Protein AF-A0A3C2D669-F1 (afdb_monomer_lite)

Foldseek 3Di:
DDDDDDPPADPVNVVVVVVVVVVVVVVVVVVLQPDFDDLVVLCLQLVHDSVVVVVLCVVVVHPTHTPVVSVVSCVVPVVSVVNNVVSVD

Radius of gyration: 21.74 Å; chains: 1; bounding box: 40×31×63 Å

Structure (mmCIF, N/CA/C/O backbone):
data_AF-A0A3C2D669-F1
#
_entry.id   AF-A0A3C2D669-F1
#
loop_
_atom_site.group_PDB
_atom_site.id
_atom_site.type_symbol
_atom_site.label_atom_id
_atom_site.label_alt_id
_atom_site.label_comp_id
_atom_site.label_asym_id
_atom_site.label_entity_id
_atom_site.label_seq_id
_atom_site.pdbx_PDB_ins_code
_atom_site.Cartn_x
_atom_site.Cartn_y
_atom_site.Cartn_z
_atom_site.occupancy
_atom_site.B_iso_or_equiv
_atom_site.auth_seq_id
_atom_site.auth_comp_id
_atom_site.auth_asym_id
_atom_site.auth_atom_id
_atom_site.pdbx_PDB_model_num
ATOM 1 N N . MET A 1 1 ? 16.942 19.303 -49.552 1.00 37.62 1 MET A N 1
ATOM 2 C CA . MET A 1 1 ? 17.277 20.117 -48.363 1.00 37.62 1 MET A CA 1
ATOM 3 C C . MET A 1 1 ? 17.159 19.216 -47.149 1.00 37.62 1 MET A C 1
ATOM 5 O O . MET A 1 1 ? 16.050 18.925 -46.719 1.00 37.62 1 MET A O 1
ATOM 9 N N . THR A 1 2 ? 18.280 18.695 -46.667 1.00 44.56 2 THR A N 1
ATOM 10 C CA . THR A 1 2 ? 18.314 17.714 -45.577 1.00 44.56 2 THR A CA 1
ATOM 11 C C . THR A 1 2 ? 18.581 18.477 -44.283 1.00 44.56 2 THR A C 1
ATOM 13 O O . THR A 1 2 ? 19.658 19.042 -44.114 1.00 44.56 2 THR A O 1
ATOM 16 N N . LYS A 1 3 ? 17.570 18.594 -43.414 1.00 47.84 3 LYS A N 1
ATOM 17 C CA . LYS A 1 3 ? 17.714 19.219 -42.093 1.00 47.84 3 LYS A CA 1
ATOM 18 C C . LYS A 1 3 ? 18.479 18.260 -41.184 1.00 47.84 3 LYS A C 1
ATOM 20 O O . LYS A 1 3 ? 17.953 17.214 -40.824 1.00 47.84 3 LYS A O 1
ATOM 25 N N . ILE A 1 4 ? 19.705 18.633 -40.833 1.00 52.12 4 ILE A N 1
ATOM 26 C CA . ILE A 1 4 ? 20.484 18.002 -39.767 1.00 52.12 4 ILE A CA 1
ATOM 27 C C . ILE A 1 4 ? 19.804 18.379 -38.446 1.00 52.12 4 ILE A C 1
ATOM 29 O O . ILE A 1 4 ? 19.692 19.563 -38.127 1.00 52.12 4 ILE A O 1
ATOM 33 N N . ILE A 1 5 ? 19.309 17.389 -37.705 1.00 53.03 5 ILE A N 1
ATOM 34 C CA . ILE A 1 5 ? 18.838 17.564 -36.330 1.00 53.03 5 ILE A CA 1
ATOM 35 C C . ILE A 1 5 ? 19.766 16.709 -35.471 1.00 53.03 5 ILE A C 1
ATOM 37 O O . ILE A 1 5 ? 19.646 15.493 -35.489 1.00 53.03 5 ILE A O 1
ATOM 41 N N . LEU A 1 6 ? 20.673 17.391 -34.761 1.00 53.78 6 LEU A N 1
ATOM 42 C CA . LEU A 1 6 ? 21.696 16.868 -33.842 1.00 53.78 6 LEU A CA 1
ATOM 43 C C . LEU A 1 6 ? 22.800 16.049 -34.537 1.00 53.78 6 LEU A C 1
ATOM 45 O O . LEU A 1 6 ? 22.569 14.984 -35.097 1.00 53.78 6 LEU A O 1
ATOM 49 N N . GLU A 1 7 ? 24.020 16.587 -34.526 1.00 60.03 7 GLU A N 1
ATOM 50 C CA . GLU A 1 7 ? 25.204 15.971 -35.130 1.00 60.03 7 GLU A CA 1
ATOM 51 C C . GLU A 1 7 ? 25.370 14.504 -34.689 1.00 60.03 7 GLU A C 1
ATOM 53 O O . GLU A 1 7 ? 25.532 14.211 -33.507 1.00 60.03 7 GLU A O 1
ATOM 58 N N . GLY A 1 8 ? 25.339 13.584 -35.658 1.00 62.66 8 GLY A N 1
ATOM 59 C CA . GLY A 1 8 ? 25.778 12.195 -35.486 1.00 62.66 8 GLY A CA 1
ATOM 60 C C . GLY A 1 8 ? 24.728 11.168 -35.054 1.00 62.66 8 GLY A C 1
ATOM 61 O O . GLY A 1 8 ? 25.081 9.997 -34.961 1.00 62.66 8 GLY A O 1
ATOM 62 N N . ILE A 1 9 ? 23.467 11.548 -34.828 1.00 65.44 9 ILE A N 1
ATOM 63 C CA . ILE A 1 9 ? 22.404 10.599 -34.455 1.00 65.44 9 ILE A CA 1
ATOM 64 C C . ILE A 1 9 ? 21.375 10.548 -35.582 1.00 65.44 9 ILE A C 1
ATOM 66 O O . ILE A 1 9 ? 20.802 11.571 -35.963 1.00 65.44 9 ILE A O 1
ATOM 70 N N . THR A 1 10 ? 21.151 9.362 -36.147 1.00 75.62 10 THR A N 1
ATOM 71 C CA . THR A 1 10 ? 20.109 9.191 -37.163 1.00 75.62 10 THR A CA 1
ATOM 72 C C . THR A 1 10 ? 18.722 9.275 -36.523 1.00 75.62 10 THR A C 1
ATOM 74 O O . THR A 1 10 ? 18.546 9.106 -35.313 1.00 75.62 10 THR A O 1
ATOM 77 N N . LEU A 1 11 ? 17.694 9.542 -37.331 1.00 73.25 11 LEU A N 1
ATOM 78 C CA . LEU A 1 11 ? 16.318 9.548 -36.834 1.00 73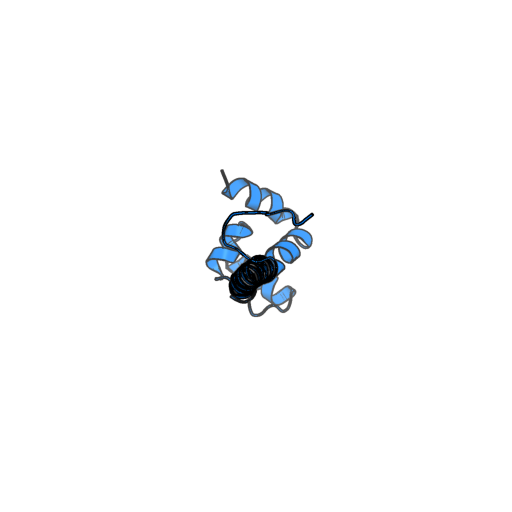.25 11 LEU A CA 1
ATOM 79 C C . LEU A 1 11 ? 15.933 8.174 -36.261 1.00 73.25 11 LEU A C 1
ATOM 81 O O . LEU A 1 11 ? 15.209 8.115 -35.264 1.00 73.25 11 LEU A O 1
ATOM 85 N N . GLU A 1 12 ? 16.428 7.086 -36.859 1.00 74.94 12 GLU A N 1
ATOM 86 C CA . GLU A 1 12 ? 16.235 5.732 -36.341 1.00 74.94 12 GLU A CA 1
ATOM 87 C C . GLU A 1 12 ? 16.874 5.548 -34.956 1.00 74.94 12 GLU A C 1
ATOM 89 O O . GLU A 1 12 ? 16.224 5.015 -34.052 1.00 74.94 12 GLU A O 1
ATOM 94 N N . ASP A 1 13 ? 18.096 6.047 -34.754 1.00 74.00 13 ASP A N 1
ATOM 95 C CA . ASP A 1 13 ? 18.801 5.949 -33.470 1.00 74.00 13 ASP A CA 1
ATOM 96 C C . ASP A 1 13 ? 18.065 6.711 -32.362 1.00 74.00 13 ASP A C 1
ATOM 98 O O . ASP A 1 13 ? 17.880 6.201 -31.253 1.00 74.00 13 ASP A O 1
ATOM 102 N N . PHE A 1 14 ? 17.557 7.906 -32.672 1.00 75.56 14 PHE A N 1
ATOM 103 C CA . PHE A 1 14 ? 16.762 8.692 -31.729 1.00 75.56 14 PHE A CA 1
ATOM 104 C C . PHE A 1 14 ? 15.454 7.982 -31.346 1.00 75.56 14 PHE A C 1
ATOM 106 O O . PHE A 1 14 ? 15.077 7.938 -30.171 1.00 75.56 14 PHE A O 1
ATOM 113 N N . GLN A 1 15 ? 14.765 7.379 -32.319 1.00 79.88 15 GLN A N 1
ATOM 114 C CA . GLN A 1 15 ? 13.557 6.593 -32.051 1.00 79.88 15 GLN A CA 1
ATOM 115 C C . GLN A 1 15 ? 13.854 5.347 -31.210 1.00 79.88 15 GLN A C 1
ATOM 117 O O . GLN A 1 15 ? 13.034 4.973 -30.367 1.00 79.88 15 GLN A O 1
ATOM 122 N N . SER A 1 16 ? 15.011 4.714 -31.413 1.00 82.75 16 SER A N 1
ATOM 123 C CA . SER A 1 16 ? 15.441 3.562 -30.621 1.00 82.75 16 SER A CA 1
ATOM 124 C C . SER A 1 16 ? 15.723 3.953 -29.166 1.00 82.75 16 SER A C 1
ATOM 126 O O . SER A 1 16 ? 15.159 3.348 -28.253 1.00 82.75 16 SER A O 1
ATOM 128 N N . LEU A 1 17 ? 16.470 5.040 -28.944 1.00 80.62 17 LEU A N 1
ATOM 129 C CA . LEU A 1 17 ? 16.754 5.590 -27.609 1.00 80.62 17 LEU A CA 1
ATOM 130 C C . LEU A 1 17 ? 15.480 5.976 -26.846 1.00 80.62 17 LEU A C 1
ATOM 132 O O . LEU A 1 17 ? 15.350 5.701 -25.648 1.00 80.62 17 LEU A O 1
ATOM 136 N N . LEU A 1 18 ? 14.508 6.577 -27.538 1.00 77.00 18 LEU A N 1
ATOM 137 C CA . LEU A 1 18 ? 13.203 6.877 -26.952 1.00 77.00 18 LEU A CA 1
ATOM 138 C C . LEU A 1 18 ? 12.450 5.602 -26.566 1.00 77.00 18 LEU A C 1
ATOM 140 O O . LEU A 1 18 ? 11.896 5.531 -25.469 1.00 77.00 18 LEU A O 1
ATOM 144 N N . ARG A 1 19 ? 12.438 4.579 -27.429 1.00 79.00 19 ARG A N 1
ATOM 145 C CA . ARG A 1 19 ? 11.780 3.295 -27.131 1.00 79.00 19 ARG A CA 1
ATOM 146 C C . ARG A 1 19 ? 12.425 2.579 -25.948 1.00 79.00 19 ARG A C 1
ATOM 148 O O . ARG A 1 19 ? 11.697 2.018 -25.131 1.00 79.00 19 ARG A O 1
ATOM 155 N N . GLU A 1 20 ? 13.750 2.596 -25.842 1.00 79.44 20 GLU A N 1
ATOM 156 C CA . GLU A 1 20 ? 14.468 2.014 -24.704 1.00 79.44 20 GLU A CA 1
ATOM 157 C C . GLU A 1 20 ? 14.174 2.760 -23.406 1.00 79.44 20 GLU A C 1
ATOM 159 O O . GLU A 1 20 ? 13.834 2.124 -22.409 1.00 79.44 20 GLU A O 1
ATOM 164 N N . SER A 1 21 ? 14.199 4.094 -23.434 1.00 70.31 21 SER A N 1
ATOM 165 C CA . SER A 1 21 ? 13.870 4.924 -22.268 1.00 70.31 21 SER A CA 1
ATOM 166 C C . SER A 1 21 ? 12.435 4.680 -21.792 1.00 70.31 21 SER A C 1
ATOM 168 O O . SER A 1 21 ? 12.207 4.430 -20.609 1.00 70.31 21 SER A O 1
ATOM 170 N N . PHE A 1 22 ? 11.471 4.640 -22.719 1.00 70.06 22 PHE A N 1
ATOM 171 C CA . PHE A 1 22 ? 10.080 4.310 -22.402 1.00 70.06 22 PHE A CA 1
ATOM 172 C C . PHE A 1 22 ? 9.928 2.888 -21.852 1.00 70.06 22 PHE A C 1
ATOM 174 O O . PHE A 1 22 ? 9.194 2.682 -20.889 1.00 70.06 22 PHE A O 1
ATOM 181 N N . ARG A 1 23 ? 10.616 1.890 -22.421 1.00 72.81 23 ARG A N 1
ATOM 182 C CA . ARG A 1 23 ? 10.586 0.511 -21.902 1.00 72.81 23 ARG A CA 1
ATOM 183 C C . ARG A 1 23 ? 11.187 0.415 -20.504 1.00 72.81 23 ARG A C 1
ATOM 185 O O . ARG A 1 23 ? 10.612 -0.264 -19.657 1.00 72.81 23 ARG A O 1
ATOM 192 N N . ALA A 1 24 ? 12.301 1.097 -20.251 1.00 71.69 24 ALA A N 1
ATOM 193 C CA . ALA A 1 24 ? 12.931 1.142 -18.937 1.00 71.69 24 ALA A CA 1
ATOM 194 C C . ALA A 1 24 ? 12.008 1.797 -17.902 1.00 71.69 24 ALA A C 1
ATOM 196 O O . ALA A 1 24 ? 11.868 1.285 -16.794 1.00 71.69 24 ALA A O 1
ATOM 197 N N . GLU A 1 25 ? 11.313 2.872 -18.273 1.00 63.72 25 GLU A N 1
ATOM 198 C CA . GLU A 1 25 ? 10.365 3.552 -17.392 1.00 63.72 25 GLU A CA 1
ATOM 199 C C . GLU A 1 25 ? 9.090 2.731 -17.146 1.00 63.72 25 GLU A C 1
ATOM 201 O O . GLU A 1 25 ? 8.604 2.673 -16.014 1.00 63.72 25 GLU A O 1
ATOM 206 N N . ILE A 1 26 ? 8.580 2.029 -18.165 1.00 66.00 26 ILE A N 1
ATOM 207 C CA . ILE A 1 26 ? 7.473 1.072 -18.014 1.00 66.00 26 ILE A CA 1
ATOM 208 C C . ILE A 1 26 ? 7.893 -0.067 -17.087 1.00 66.00 26 ILE A C 1
ATOM 210 O O . ILE A 1 26 ? 7.180 -0.348 -16.129 1.00 66.00 26 ILE A O 1
ATOM 214 N N . SER A 1 27 ? 9.068 -0.662 -17.295 1.00 63.28 27 SER A N 1
ATOM 215 C CA . SER A 1 27 ? 9.573 -1.765 -16.471 1.00 63.28 27 SER A CA 1
ATOM 216 C C . SER A 1 27 ? 9.869 -1.324 -15.024 1.00 63.28 27 SER A C 1
ATOM 218 O O . SER A 1 27 ? 9.529 -2.016 -14.059 1.00 63.28 27 SER A O 1
ATOM 220 N N . ALA A 1 28 ? 10.407 -0.115 -14.834 1.00 61.00 28 ALA A N 1
ATOM 221 C CA . ALA A 1 28 ? 10.602 0.505 -13.520 1.00 61.00 28 ALA A CA 1
ATOM 222 C C . ALA A 1 28 ? 9.274 0.846 -12.815 1.00 61.00 28 ALA A C 1
ATOM 224 O O . ALA A 1 28 ? 9.198 0.827 -11.584 1.00 61.00 28 ALA A O 1
ATOM 225 N N . ASN A 1 29 ? 8.215 1.149 -13.568 1.00 58.16 29 ASN A N 1
ATOM 226 C CA . ASN A 1 29 ? 6.871 1.339 -13.021 1.00 58.16 29 ASN A CA 1
ATOM 227 C C . ASN A 1 29 ? 6.144 0.014 -12.760 1.00 58.16 29 ASN A C 1
ATOM 229 O O . ASN A 1 29 ? 5.417 -0.083 -11.774 1.00 58.16 29 ASN A O 1
ATOM 233 N N . GLU A 1 30 ? 6.327 -1.008 -13.594 1.00 55.16 30 GLU A N 1
ATOM 234 C CA . GLU A 1 30 ? 5.762 -2.344 -13.384 1.00 55.16 30 GLU A CA 1
ATOM 235 C C . GLU A 1 30 ? 6.366 -3.000 -12.142 1.00 55.16 30 GLU A C 1
ATOM 237 O O . GLU A 1 30 ? 5.625 -3.426 -11.258 1.00 55.16 30 GLU A O 1
ATOM 242 N N . SER A 1 31 ? 7.691 -2.965 -11.989 1.00 51.38 31 SER A N 1
ATOM 243 C CA . SER A 1 31 ? 8.372 -3.452 -10.777 1.00 51.38 31 SER A CA 1
ATOM 244 C C . SER A 1 31 ? 7.875 -2.778 -9.488 1.00 51.38 31 SER A C 1
ATOM 246 O O . SER A 1 31 ? 7.771 -3.431 -8.450 1.00 51.38 31 SER A O 1
ATOM 248 N N . LYS A 1 32 ? 7.476 -1.500 -9.544 1.00 53.72 32 LYS A N 1
ATOM 249 C CA . LYS A 1 32 ? 6.885 -0.773 -8.403 1.00 53.72 32 LYS A CA 1
ATOM 250 C C . LYS A 1 32 ? 5.389 -1.038 -8.190 1.00 53.72 32 LYS A C 1
ATOM 252 O O . LYS A 1 32 ? 4.884 -0.768 -7.101 1.00 53.72 32 LYS A O 1
ATOM 257 N N . LYS A 1 33 ? 4.669 -1.553 -9.192 1.00 54.28 33 LYS A N 1
ATOM 258 C CA . LYS A 1 33 ? 3.223 -1.840 -9.124 1.00 54.28 33 LYS A CA 1
ATOM 259 C C . LYS A 1 33 ? 2.886 -3.227 -8.566 1.00 54.28 33 LYS A C 1
ATOM 261 O O . LYS A 1 33 ? 1.736 -3.434 -8.190 1.00 54.28 33 LYS A O 1
ATOM 266 N N . ILE A 1 34 ? 3.842 -4.156 -8.505 1.00 60.97 34 ILE A N 1
ATOM 267 C CA . ILE A 1 34 ? 3.546 -5.584 -8.271 1.00 60.97 34 ILE A CA 1
ATOM 268 C C . ILE A 1 34 ? 3.966 -6.064 -6.872 1.00 60.97 34 ILE A C 1
ATOM 270 O O . ILE A 1 34 ? 3.496 -7.100 -6.412 1.00 60.97 34 ILE A O 1
ATOM 274 N N . ALA A 1 35 ? 4.805 -5.321 -6.147 1.00 68.94 35 ALA A N 1
ATOM 275 C CA . ALA A 1 35 ? 5.199 -5.739 -4.806 1.00 68.94 35 ALA A CA 1
ATOM 276 C C . ALA A 1 35 ? 4.089 -5.421 -3.780 1.00 68.94 35 ALA A C 1
ATOM 278 O O . ALA A 1 35 ? 3.721 -4.248 -3.628 1.00 68.94 35 ALA A O 1
ATOM 279 N N . PRO A 1 36 ? 3.567 -6.423 -3.047 1.00 79.00 36 PRO A N 1
ATOM 280 C CA . PRO A 1 36 ? 2.686 -6.163 -1.921 1.00 79.00 36 PRO A CA 1
ATOM 281 C C . PRO A 1 36 ? 3.450 -5.371 -0.860 1.00 79.00 36 PRO A C 1
ATOM 283 O O . PRO A 1 36 ? 4.605 -5.659 -0.533 1.00 79.00 36 PRO A O 1
ATOM 286 N N . MET A 1 37 ? 2.812 -4.337 -0.323 1.00 83.44 37 MET A N 1
ATOM 287 C CA . MET A 1 37 ? 3.409 -3.534 0.729 1.00 83.44 37 MET A CA 1
ATOM 288 C C . MET A 1 37 ? 3.363 -4.284 2.059 1.00 83.44 37 MET A C 1
ATOM 290 O O . MET A 1 37 ? 2.447 -5.059 2.347 1.00 83.44 37 MET A O 1
ATOM 294 N N . THR A 1 38 ? 4.331 -4.000 2.925 1.00 85.50 38 THR A N 1
ATOM 295 C CA . THR A 1 38 ? 4.328 -4.578 4.267 1.00 85.50 38 THR A CA 1
ATOM 296 C C . THR A 1 38 ? 3.160 -4.025 5.086 1.00 85.50 38 THR A C 1
ATOM 298 O O . THR A 1 38 ? 2.743 -2.872 4.942 1.00 85.50 38 THR A O 1
ATOM 301 N N . LYS A 1 39 ? 2.645 -4.835 6.017 1.00 84.38 39 LYS A N 1
ATOM 302 C CA . LYS A 1 39 ? 1.561 -4.425 6.927 1.00 84.38 39 LYS A CA 1
ATOM 303 C C . LYS A 1 39 ? 1.919 -3.158 7.714 1.00 84.38 39 LYS A C 1
ATOM 305 O O . LYS A 1 39 ? 1.044 -2.336 7.978 1.00 84.38 39 LYS A O 1
ATOM 310 N N . THR A 1 40 ? 3.196 -2.985 8.054 1.00 85.25 40 THR A N 1
ATOM 311 C CA . THR A 1 40 ? 3.724 -1.797 8.739 1.00 85.25 40 THR A CA 1
ATOM 312 C C . THR A 1 40 ? 3.607 -0.548 7.869 1.00 85.25 40 THR A C 1
ATOM 314 O O . THR A 1 40 ? 3.090 0.471 8.328 1.00 85.25 40 THR A O 1
ATOM 317 N N . GLU A 1 41 ? 4.010 -0.640 6.601 1.00 83.81 41 GLU A N 1
ATOM 318 C CA . GLU A 1 41 ? 3.927 0.463 5.638 1.00 83.81 41 GLU A CA 1
ATOM 319 C C . GLU A 1 41 ? 2.465 0.861 5.379 1.00 83.81 41 GLU A C 1
ATOM 321 O O . GLU A 1 41 ? 2.116 2.044 5.398 1.00 83.81 41 GLU A O 1
ATOM 326 N N . ALA A 1 42 ? 1.579 -0.129 5.227 1.00 86.06 42 ALA A N 1
ATOM 327 C CA . ALA A 1 42 ? 0.141 0.087 5.073 1.00 86.06 42 ALA A CA 1
ATOM 328 C C . ALA A 1 42 ? -0.467 0.816 6.283 1.00 86.06 42 ALA A C 1
ATOM 330 O O . ALA A 1 42 ? -1.194 1.800 6.125 1.00 86.06 42 ALA A O 1
ATOM 331 N N . CYS A 1 43 ? -0.136 0.369 7.501 1.00 87.94 43 CYS A N 1
ATOM 332 C CA . CYS A 1 43 ? -0.579 1.013 8.740 1.00 87.94 43 CYS A CA 1
ATOM 333 C C . CYS A 1 43 ? -0.117 2.471 8.817 1.00 87.94 43 CYS A C 1
ATOM 335 O O . CYS A 1 43 ? -0.909 3.335 9.198 1.00 87.94 43 CYS A O 1
ATOM 337 N N . ARG A 1 44 ? 1.136 2.749 8.430 1.00 84.50 44 ARG A N 1
ATOM 338 C CA . ARG A 1 44 ? 1.713 4.098 8.445 1.00 84.50 44 ARG A CA 1
ATOM 339 C C . ARG A 1 44 ? 1.019 5.022 7.448 1.00 84.50 44 ARG A C 1
ATOM 341 O O . ARG A 1 44 ? 0.649 6.128 7.824 1.00 84.50 44 ARG A O 1
ATOM 348 N N . ARG A 1 45 ? 0.777 4.558 6.216 1.00 82.62 45 ARG A N 1
ATOM 349 C CA . ARG A 1 45 ? 0.094 5.360 5.185 1.00 82.62 45 ARG A CA 1
ATOM 350 C C . ARG A 1 45 ? -1.361 5.668 5.521 1.00 82.62 45 ARG A C 1
ATOM 352 O O . ARG A 1 45 ? -1.833 6.753 5.209 1.00 82.62 45 ARG A O 1
ATOM 359 N N . ILE A 1 46 ? -2.072 4.729 6.143 1.00 85.19 46 ILE A N 1
ATOM 360 C CA . ILE A 1 46 ? -3.481 4.930 6.519 1.00 85.19 46 ILE A CA 1
ATOM 361 C C . ILE A 1 46 ? -3.597 5.640 7.886 1.00 85.19 46 ILE A C 1
ATOM 363 O O . ILE A 1 46 ? -4.610 6.274 8.178 1.00 85.19 46 ILE A O 1
ATOM 367 N N . GLY A 1 47 ? -2.571 5.558 8.738 1.00 84.12 47 GLY A N 1
ATOM 368 C CA . GLY A 1 47 ? -2.585 6.109 10.096 1.00 84.12 47 GLY A CA 1
ATOM 369 C C . GLY A 1 47 ? -3.423 5.276 11.074 1.00 84.12 47 GLY A C 1
ATOM 370 O O . GLY A 1 47 ? -4.161 5.829 11.897 1.00 84.12 47 GLY A O 1
ATOM 371 N N . ILE A 1 48 ? -3.353 3.943 10.968 1.00 86.25 48 ILE A N 1
ATOM 372 C CA . ILE A 1 48 ? -4.139 2.995 11.778 1.00 86.25 48 ILE A CA 1
ATOM 373 C C . IL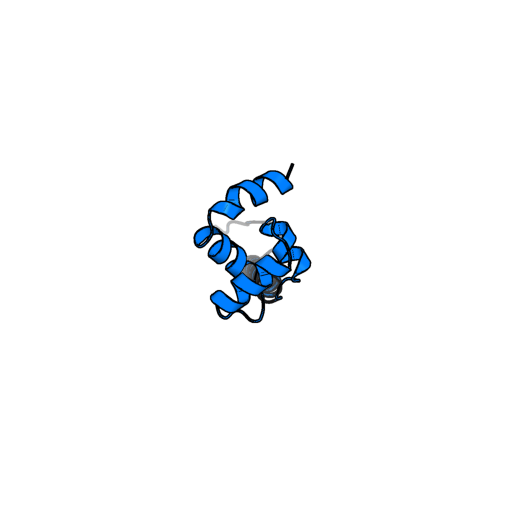E A 1 48 ? -3.262 1.943 12.458 1.00 86.25 48 ILE A C 1
ATOM 375 O O . ILE A 1 48 ? -2.121 1.707 12.080 1.00 86.25 48 ILE A O 1
ATOM 379 N N . THR A 1 49 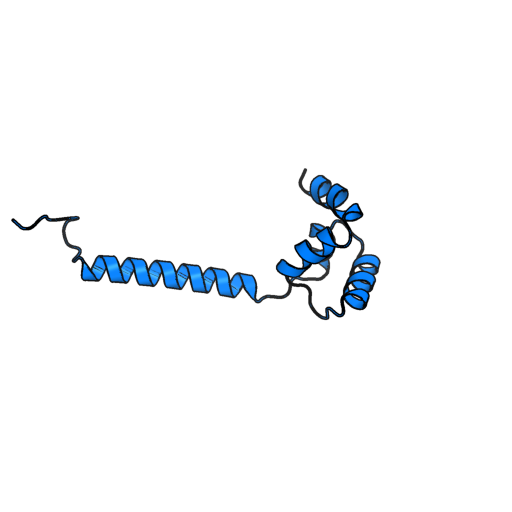? -3.823 1.277 13.467 1.00 88.00 49 THR A N 1
ATOM 380 C CA . THR A 1 49 ? -3.175 0.141 14.130 1.00 88.00 49 THR A CA 1
ATOM 381 C C . THR A 1 49 ? -3.287 -1.131 13.290 1.00 88.00 49 THR A C 1
ATOM 383 O O . THR A 1 49 ? -4.265 -1.321 12.564 1.00 88.00 49 THR A O 1
ATOM 386 N N . ASN A 1 50 ? -2.347 -2.065 13.468 1.00 88.38 50 ASN A N 1
ATOM 387 C CA . ASN A 1 50 ? -2.354 -3.352 12.760 1.00 88.38 50 ASN A CA 1
ATOM 388 C C . ASN A 1 50 ? -3.646 -4.156 13.010 1.00 88.38 50 ASN A C 1
ATOM 390 O O . ASN A 1 50 ? -4.211 -4.726 12.084 1.00 88.38 50 ASN A O 1
ATOM 394 N N . LYS A 1 51 ? -4.204 -4.112 14.230 1.00 90.38 51 LYS A N 1
ATOM 395 C CA . LYS A 1 51 ? -5.504 -4.740 14.542 1.00 90.38 51 LYS A CA 1
ATOM 396 C C . LYS A 1 51 ? -6.640 -4.184 13.672 1.00 90.38 51 LYS A C 1
ATOM 398 O O . LYS A 1 51 ? -7.489 -4.936 13.204 1.00 90.38 51 LYS A O 1
ATOM 403 N N . THR A 1 52 ? -6.640 -2.871 13.442 1.00 88.31 52 THR A N 1
ATOM 404 C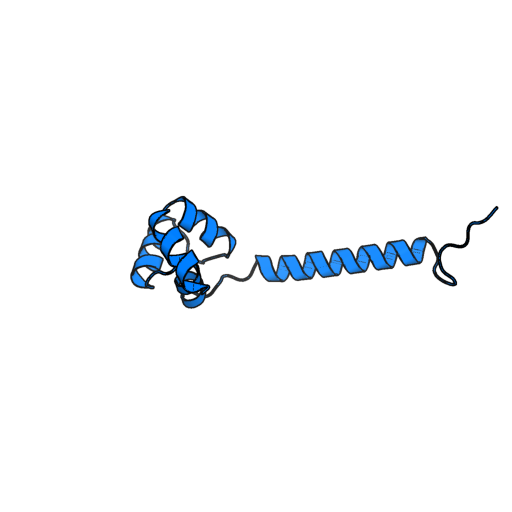 CA . THR A 1 52 ? -7.630 -2.209 12.580 1.00 88.31 52 THR A CA 1
ATOM 405 C C . THR A 1 52 ? -7.402 -2.575 11.117 1.00 88.31 52 THR A C 1
ATOM 407 O O . THR A 1 52 ? -8.364 -2.880 10.417 1.00 88.31 52 THR A O 1
ATOM 410 N N . LEU A 1 53 ? -6.139 -2.616 10.677 1.00 88.94 53 LEU A N 1
ATOM 411 C CA . LEU A 1 53 ? -5.776 -3.041 9.328 1.00 88.94 53 LEU A CA 1
ATOM 412 C C . LEU A 1 53 ? -6.250 -4.477 9.055 1.00 88.94 53 LEU A C 1
ATOM 414 O O . LEU A 1 53 ? -6.959 -4.689 8.083 1.00 88.94 53 LEU A O 1
ATOM 418 N N . GLN A 1 54 ? -5.961 -5.443 9.933 1.00 90.12 54 GLN A N 1
ATOM 419 C CA . GLN A 1 54 ? -6.407 -6.839 9.775 1.00 90.12 54 GLN A CA 1
ATOM 420 C C . GLN A 1 54 ? -7.930 -6.967 9.633 1.00 90.12 54 GLN A C 1
ATOM 422 O O . GLN A 1 54 ? -8.411 -7.733 8.797 1.00 90.12 54 GLN A O 1
ATOM 427 N N . LYS A 1 55 ? -8.697 -6.189 10.411 1.00 90.69 55 LYS A N 1
ATOM 428 C CA . LYS A 1 55 ? -10.162 -6.173 10.310 1.00 90.69 55 LYS A CA 1
ATOM 429 C C . LYS A 1 55 ? -10.626 -5.662 8.943 1.00 90.69 55 LYS A C 1
ATOM 431 O O . LYS A 1 55 ? -11.490 -6.281 8.336 1.00 90.69 55 LYS A O 1
ATOM 436 N N . ILE A 1 56 ? -10.026 -4.575 8.454 1.00 89.25 56 ILE A N 1
ATOM 437 C CA . ILE A 1 56 ? -10.335 -4.001 7.135 1.00 89.25 56 ILE A CA 1
ATOM 438 C C . ILE A 1 56 ? -9.974 -4.980 6.015 1.00 89.25 56 ILE A C 1
ATOM 440 O O . ILE A 1 56 ? -10.777 -5.186 5.112 1.00 89.25 56 ILE A O 1
ATOM 444 N N . LEU A 1 57 ? -8.801 -5.612 6.089 1.00 89.12 57 LEU A N 1
ATOM 445 C CA . LEU A 1 57 ? -8.365 -6.596 5.098 1.00 89.12 57 LEU A CA 1
ATOM 446 C C . LEU A 1 57 ? -9.309 -7.799 5.045 1.00 89.12 57 LEU A C 1
ATOM 448 O O . LEU A 1 57 ? -9.698 -8.216 3.960 1.00 89.12 57 LEU A O 1
ATOM 452 N N . SER A 1 58 ? -9.755 -8.282 6.206 1.00 89.69 58 SER A N 1
ATOM 453 C CA . SER A 1 58 ? -10.749 -9.360 6.288 1.00 89.69 58 SER A CA 1
ATOM 454 C C . SER A 1 58 ? -12.096 -8.937 5.691 1.00 89.69 58 SER A C 1
ATOM 456 O O . SER A 1 58 ? -12.697 -9.687 4.932 1.00 89.69 58 SER A O 1
ATOM 458 N N . GLU A 1 59 ? -12.556 -7.716 5.981 1.00 90.00 59 GLU A N 1
ATOM 459 C CA . GLU A 1 59 ? -13.824 -7.183 5.460 1.00 90.00 59 GLU A CA 1
ATOM 460 C C . GLU A 1 59 ? -13.782 -6.925 3.943 1.00 90.00 59 GLU A C 1
ATOM 462 O O . GLU A 1 59 ? -14.801 -7.014 3.263 1.00 90.00 59 GLU A O 1
ATOM 467 N N . MET A 1 60 ? -12.608 -6.593 3.402 1.00 84.81 60 MET A N 1
ATOM 468 C CA . MET A 1 60 ? -12.391 -6.368 1.969 1.00 84.81 60 MET A CA 1
ATOM 469 C C . MET A 1 60 ? -11.937 -7.628 1.219 1.00 84.81 60 MET A C 1
ATOM 471 O O . MET A 1 60 ? -11.719 -7.559 0.012 1.00 84.81 60 MET A O 1
ATOM 475 N N . ASN A 1 61 ? -11.814 -8.764 1.915 1.00 86.81 61 ASN A N 1
ATOM 476 C CA . ASN A 1 61 ? -11.297 -10.029 1.390 1.00 86.81 61 ASN A CA 1
ATOM 477 C C . ASN A 1 61 ? -9.921 -9.887 0.700 1.00 86.81 61 ASN A C 1
ATOM 479 O O . ASN A 1 61 ? -9.664 -10.471 -0.353 1.00 86.81 61 ASN A O 1
ATOM 483 N N . LEU A 1 62 ? -9.040 -9.077 1.292 1.00 83.19 62 LEU A N 1
ATOM 484 C CA . LEU A 1 62 ? -7.682 -8.825 0.814 1.00 83.19 62 LEU A CA 1
ATOM 485 C C . LEU A 1 62 ? -6.686 -9.654 1.632 1.00 83.19 62 LEU A C 1
ATOM 487 O O . LEU A 1 62 ? -6.627 -9.531 2.855 1.00 83.19 62 LEU A O 1
ATOM 491 N N . LYS A 1 63 ? -5.885 -10.489 0.961 1.00 80.38 63 LYS A N 1
ATOM 492 C CA . LYS A 1 63 ? -4.784 -11.238 1.600 1.00 80.38 63 LYS A CA 1
ATOM 493 C C . LYS A 1 63 ? -3.514 -10.399 1.711 1.00 80.38 63 LYS A C 1
ATOM 495 O O . LYS A 1 63 ? -2.882 -10.375 2.765 1.00 80.38 63 LYS A O 1
ATOM 500 N N . ASP A 1 64 ? -3.214 -9.667 0.646 1.00 81.69 64 ASP A N 1
ATOM 501 C CA . ASP A 1 64 ? -2.058 -8.790 0.523 1.00 81.69 64 ASP A CA 1
ATOM 502 C C . ASP A 1 64 ? -2.514 -7.352 0.294 1.00 81.69 64 ASP A C 1
ATOM 504 O O . ASP A 1 64 ? -3.612 -7.110 -0.208 1.00 81.69 64 ASP A O 1
ATOM 508 N N . VAL A 1 65 ? -1.683 -6.391 0.698 1.00 81.81 65 VAL A N 1
ATOM 509 C CA . VAL A 1 65 ? -2.008 -4.967 0.585 1.00 81.81 65 VAL A CA 1
ATOM 510 C C . VAL A 1 65 ? -1.177 -4.362 -0.524 1.00 81.81 65 VAL A C 1
ATOM 512 O O . VAL A 1 65 ? 0.039 -4.244 -0.386 1.00 81.81 65 VAL A O 1
ATOM 515 N N . TYR A 1 66 ? -1.820 -3.937 -1.603 1.00 84.81 66 TYR A N 1
ATOM 516 C CA . TYR A 1 66 ? -1.140 -3.188 -2.649 1.00 84.81 66 TYR A CA 1
ATOM 517 C C . TYR A 1 66 ? -1.284 -1.682 -2.413 1.00 84.81 66 TYR A C 1
ATOM 519 O O . TYR A 1 66 ? -2.249 -1.228 -1.788 1.00 84.81 66 TYR A O 1
ATOM 527 N N . PRO A 1 67 ? -0.365 -0.857 -2.942 1.00 82.00 67 PRO A N 1
ATOM 528 C CA . PRO A 1 67 ? -0.507 0.596 -2.884 1.00 82.00 67 PRO A CA 1
ATOM 529 C C . PRO A 1 67 ? -1.847 1.103 -3.448 1.00 82.00 67 PRO A C 1
ATOM 531 O O . PRO A 1 67 ? -2.389 2.088 -2.949 1.00 82.00 67 PRO A O 1
ATOM 534 N N . SER A 1 68 ? -2.409 0.418 -4.450 1.00 80.44 68 SER A N 1
ATOM 535 C CA . SER A 1 68 ? -3.735 0.702 -5.013 1.00 80.44 68 SER A CA 1
ATOM 536 C C . SER A 1 68 ? -4.875 0.464 -4.013 1.00 80.44 68 SER A C 1
ATOM 538 O O . SER A 1 68 ? -5.855 1.215 -4.014 1.00 80.44 68 SER A O 1
ATOM 540 N N . ASP A 1 69 ? -4.743 -0.522 -3.123 1.00 82.62 69 ASP A N 1
ATOM 541 C CA . ASP A 1 69 ? -5.747 -0.831 -2.101 1.00 82.62 69 ASP A CA 1
ATOM 542 C C . ASP A 1 69 ? -5.808 0.235 -1.010 1.00 82.62 69 ASP A C 1
ATOM 544 O O . ASP A 1 69 ? -6.879 0.478 -0.460 1.00 82.62 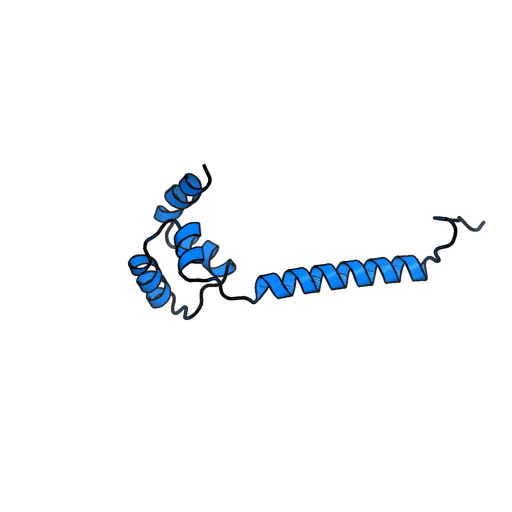69 ASP A O 1
ATOM 548 N N . ILE A 1 70 ? -4.705 0.943 -0.743 1.00 84.31 70 ILE A N 1
ATOM 549 C CA . ILE A 1 70 ? -4.676 2.046 0.231 1.00 84.31 70 ILE A CA 1
ATOM 550 C C . ILE A 1 70 ? -5.700 3.121 -0.128 1.00 84.31 70 ILE A C 1
ATOM 552 O O . ILE A 1 70 ? -6.489 3.532 0.723 1.00 84.31 70 ILE A O 1
ATOM 556 N N . ASN A 1 71 ? -5.751 3.527 -1.397 1.00 82.31 71 ASN A N 1
ATOM 557 C CA . ASN A 1 71 ? -6.720 4.522 -1.853 1.00 82.31 71 ASN A CA 1
ATOM 558 C C . ASN A 1 71 ? -8.158 3.997 -1.735 1.00 82.31 71 ASN A C 1
ATOM 560 O O . ASN A 1 71 ? -9.044 4.724 -1.289 1.00 82.31 71 ASN A O 1
ATOM 564 N N . ARG A 1 72 ? -8.392 2.716 -2.052 1.00 83.00 72 ARG A N 1
ATOM 565 C CA . ARG A 1 72 ? -9.715 2.080 -1.906 1.00 83.00 72 ARG A CA 1
ATOM 566 C C . ARG A 1 72 ? -10.159 2.030 -0.442 1.00 83.00 72 ARG A C 1
ATOM 568 O O . ARG A 1 72 ? -11.312 2.340 -0.144 1.00 83.00 72 ARG A O 1
ATOM 575 N N . ILE A 1 73 ? -9.247 1.693 0.471 1.00 85.31 73 ILE A N 1
ATOM 576 C CA . ILE A 1 73 ? -9.490 1.683 1.919 1.00 85.31 73 ILE A CA 1
ATOM 577 C C . ILE A 1 73 ? -9.834 3.094 2.405 1.00 85.31 73 ILE A C 1
ATOM 579 O O . ILE A 1 73 ? -10.815 3.272 3.123 1.00 85.31 73 ILE A O 1
ATOM 583 N N . LEU A 1 74 ? -9.071 4.109 2.003 1.00 83.62 74 LEU A N 1
ATOM 584 C CA . LEU A 1 74 ? -9.316 5.492 2.418 1.00 83.62 74 LEU A CA 1
ATOM 585 C C . LEU A 1 74 ? -10.662 6.029 1.909 1.00 83.62 74 LEU A C 1
ATOM 587 O O . LEU A 1 74 ? -11.352 6.714 2.662 1.00 83.62 74 LEU A O 1
ATOM 591 N N . LEU A 1 75 ? -11.074 5.666 0.690 1.00 84.06 75 LEU A N 1
ATOM 592 C CA . LEU A 1 75 ? -12.392 6.018 0.147 1.00 84.06 75 LEU A CA 1
ATOM 593 C C . LEU A 1 75 ? -13.539 5.334 0.903 1.00 84.06 75 LEU A C 1
ATOM 595 O O . LEU A 1 75 ? -14.541 5.979 1.204 1.00 84.06 75 LEU A O 1
ATOM 599 N N . LYS A 1 76 ? -13.392 4.048 1.253 1.00 85.44 76 LYS A N 1
ATOM 600 C CA . LYS A 1 76 ? -14.401 3.309 2.033 1.00 85.44 76 LYS A CA 1
ATOM 601 C C . LYS A 1 76 ? -14.471 3.788 3.489 1.00 85.44 76 LYS A C 1
ATOM 603 O O . LYS A 1 76 ? -15.537 3.772 4.101 1.00 85.44 76 LYS A O 1
ATOM 608 N N . TYR A 1 77 ? -13.348 4.235 4.049 1.00 84.44 77 TYR A N 1
ATOM 609 C CA . TYR A 1 77 ? -13.239 4.687 5.435 1.00 84.44 77 TYR A CA 1
ATOM 610 C C . TYR A 1 77 ? -12.646 6.104 5.521 1.00 84.44 77 TYR A C 1
ATOM 612 O O . TYR A 1 77 ? -11.529 6.289 6.024 1.00 84.44 77 TYR A O 1
ATOM 620 N N . PRO A 1 78 ? -13.413 7.140 5.134 1.00 81.38 78 PRO A N 1
ATOM 621 C CA . PRO A 1 78 ? -12.920 8.517 5.051 1.00 81.38 78 PRO A CA 1
ATOM 622 C C . PRO A 1 78 ? -12.441 9.083 6.397 1.00 81.38 78 PRO A C 1
ATOM 624 O O . PRO A 1 78 ? -11.610 9.988 6.444 1.00 81.38 78 PRO A O 1
ATOM 627 N N . LYS A 1 79 ? -12.887 8.502 7.520 1.00 81.94 79 LYS A N 1
ATOM 628 C CA . LYS A 1 79 ? -12.415 8.833 8.876 1.00 81.94 79 LYS A CA 1
ATOM 629 C C . LYS A 1 79 ? -10.898 8.691 9.066 1.00 81.94 79 LYS A C 1
ATOM 631 O O . LYS A 1 79 ? -10.348 9.311 9.974 1.00 81.94 79 LYS A O 1
ATOM 636 N N . PHE A 1 80 ? -10.220 7.894 8.237 1.00 78.50 80 PHE A N 1
ATOM 637 C CA . PHE A 1 80 ? -8.768 7.715 8.306 1.00 78.50 80 PHE A CA 1
ATOM 638 C C . PHE A 1 80 ? -7.988 8.736 7.459 1.00 78.50 80 PHE A C 1
ATOM 640 O O . PHE A 1 80 ? -6.822 8.990 7.750 1.00 78.50 80 PHE A O 1
ATOM 647 N N . ILE A 1 81 ? -8.634 9.420 6.505 1.00 70.06 81 ILE A N 1
ATOM 648 C CA . ILE A 1 81 ? -7.999 10.426 5.631 1.00 70.06 81 ILE A CA 1
ATOM 649 C C . ILE A 1 81 ? -7.405 11.584 6.447 1.00 70.06 81 ILE A C 1
ATOM 651 O O . ILE A 1 81 ? -6.257 11.973 6.241 1.00 70.06 81 ILE A O 1
ATOM 655 N N . LYS A 1 82 ? -8.148 12.095 7.442 1.00 61.81 82 LYS A N 1
ATOM 656 C CA . LYS A 1 82 ? -7.672 13.186 8.316 1.00 61.81 82 LYS A CA 1
ATOM 657 C C . LYS A 1 82 ? -6.467 12.791 9.183 1.00 61.81 82 LYS A C 1
ATOM 659 O O . LYS A 1 82 ? -5.728 13.669 9.615 1.00 61.81 82 LYS A O 1
ATOM 664 N N . LYS A 1 83 ? -6.267 11.494 9.455 1.00 56.50 83 LYS A N 1
ATOM 665 C CA . LYS A 1 83 ? -5.106 10.987 10.207 1.00 56.50 83 LYS A CA 1
ATOM 666 C C . LYS A 1 83 ? -3.895 10.755 9.309 1.00 56.50 83 LYS A C 1
ATOM 668 O O . LYS A 1 83 ? -2.794 11.098 9.723 1.00 56.50 83 LYS A O 1
ATOM 673 N N . ALA A 1 84 ? -4.098 10.246 8.094 1.00 55.72 84 ALA A N 1
ATOM 674 C CA . ALA A 1 84 ? -3.030 10.062 7.112 1.00 55.72 84 ALA A CA 1
ATOM 675 C C . ALA A 1 84 ? -2.344 11.393 6.747 1.00 55.72 84 ALA A C 1
ATOM 677 O O . ALA A 1 84 ? -1.120 11.477 6.756 1.00 55.72 84 ALA A O 1
ATOM 678 N N . ALA A 1 85 ? -3.123 12.462 6.532 1.00 54.97 85 ALA A N 1
ATOM 679 C CA . ALA A 1 85 ? -2.588 13.794 6.224 1.00 54.97 85 ALA A CA 1
ATOM 680 C C . ALA A 1 85 ? -1.753 14.407 7.367 1.00 54.97 85 ALA A C 1
ATOM 682 O O . ALA A 1 85 ? -0.860 15.211 7.122 1.00 54.97 85 ALA A O 1
ATOM 683 N N . LYS A 1 86 ? -2.021 14.014 8.619 1.00 49.41 86 LYS A N 1
ATOM 684 C CA . LYS A 1 86 ? -1.324 14.531 9.804 1.00 49.41 86 LYS A CA 1
ATOM 685 C C . LYS A 1 86 ? 0.009 13.824 10.086 1.00 49.41 86 LYS A C 1
ATOM 687 O O . LYS A 1 86 ? 0.757 14.303 10.919 1.00 49.41 86 LYS A O 1
ATOM 692 N N . ALA A 1 87 ? 0.289 12.693 9.433 1.00 47.84 87 ALA A N 1
ATOM 693 C CA . ALA A 1 87 ? 1.524 11.920 9.615 1.00 47.84 87 ALA A CA 1
ATOM 694 C C . ALA A 1 87 ? 2.660 12.331 8.653 1.00 47.84 87 ALA A C 1
ATOM 696 O O . ALA A 1 87 ? 3.741 11.748 8.706 1.00 47.84 87 ALA A O 1
ATOM 697 N N . ILE A 1 88 ? 2.393 13.282 7.750 1.00 48.16 88 ILE A N 1
ATOM 698 C CA . ILE A 1 88 ? 3.334 13.790 6.735 1.00 48.16 88 ILE A CA 1
ATOM 699 C C . ILE A 1 88 ? 4.022 15.093 7.203 1.00 48.16 88 ILE A C 1
ATOM 701 O O . ILE A 1 88 ? 4.968 15.542 6.564 1.00 48.16 88 ILE A O 1
ATOM 70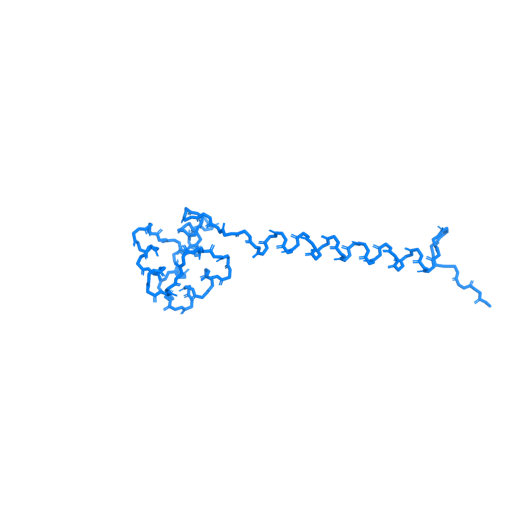5 N N . TYR A 1 89 ? 3.592 15.660 8.336 1.00 38.09 89 TYR A N 1
ATOM 706 C CA . TYR A 1 89 ? 4.148 16.873 8.943 1.00 38.09 89 TYR A CA 1
ATOM 707 C C . TYR A 1 89 ? 4.724 16.595 10.328 1.00 38.09 89 TYR A C 1
ATOM 709 O O . TYR A 1 89 ? 4.104 15.793 11.065 1.00 38.09 89 TYR A O 1
#

Secondary structure (DSSP, 8-state):
-----STT--HHHHHHHHHHHHHHHHHHHHHHHHSPBPHHHHHHHHT--HHHHHHHHHHTT-SSB-HHHHHHHHHH-GGGHHHHGGG--

pLDDT: mean 73.9, std 14.1, range [37.62, 90.69]

Sequence (89 aa):
MTKIILEGITLEDFQSLLRESFRAEISANESKKIAPMTKTEACRRIGITNKTLQKILSEMNLKDVYPSDINRILLKYPKFIKKAAKAIY